Protein AF-D7MWR0-F1 (afdb_monomer_lite)

Structure (mmCIF, N/CA/C/O backbone):
data_AF-D7MWR0-F1
#
_entry.id   AF-D7MWR0-F1
#
loop_
_atom_site.group_PDB
_atom_site.id
_atom_site.type_symbol
_atom_site.label_atom_id
_atom_site.label_alt_id
_atom_site.label_comp_id
_atom_site.label_asym_id
_atom_site.label_entity_id
_atom_site.label_seq_id
_atom_site.pdbx_PDB_ins_code
_atom_site.Cartn_x
_atom_site.Cartn_y
_atom_site.Cartn_z
_atom_site.occupancy
_atom_site.B_iso_or_equiv
_atom_site.auth_seq_id
_atom_site.auth_comp_id
_atom_site.auth_asym_id
_atom_site.auth_atom_id
_atom_site.pdbx_PDB_model_num
ATOM 1 N N . MET A 1 1 ? -19.102 8.236 22.298 1.00 42.78 1 MET A N 1
ATOM 2 C CA . MET A 1 1 ? -20.145 7.427 22.958 1.00 42.78 1 MET A CA 1
ATOM 3 C C . MET A 1 1 ? -19.447 6.464 23.902 1.00 42.78 1 MET A C 1
ATOM 5 O O . MET A 1 1 ? -18.863 5.505 23.434 1.00 42.78 1 MET A O 1
ATOM 9 N N . THR A 1 2 ? -19.435 6.745 25.202 1.00 52.81 2 THR A N 1
ATOM 10 C CA . THR A 1 2 ? -19.047 5.775 26.238 1.00 52.81 2 THR A CA 1
ATOM 11 C C . THR A 1 2 ? -20.156 5.811 27.280 1.00 52.81 2 THR A C 1
ATOM 13 O O . THR A 1 2 ? -20.224 6.710 28.112 1.00 52.81 2 THR A O 1
ATOM 16 N N . GLY A 1 3 ? -21.126 4.913 27.124 1.00 45.34 3 GLY A N 1
ATOM 17 C CA . GLY A 1 3 ? -22.395 4.988 27.848 1.00 45.34 3 GLY A CA 1
ATOM 18 C C . GLY A 1 3 ? -23.205 3.697 27.817 1.00 45.34 3 GLY A C 1
ATOM 19 O O . GLY A 1 3 ? -24.420 3.758 27.738 1.00 45.34 3 GLY A O 1
ATOM 20 N N . SER A 1 4 ? -22.533 2.550 27.836 1.00 45.88 4 SER A N 1
ATOM 21 C CA . SER A 1 4 ? -23.038 1.222 28.209 1.00 45.88 4 SER A CA 1
ATOM 22 C C . SER A 1 4 ? -21.864 0.256 28.030 1.00 45.88 4 SER A C 1
ATOM 24 O O . SER A 1 4 ? -21.032 0.470 27.153 1.00 45.88 4 SER A O 1
ATOM 26 N N . GLY A 1 5 ? -21.732 -0.765 28.878 1.00 50.91 5 GLY A N 1
ATOM 27 C CA . GLY A 1 5 ? -20.667 -1.777 28.797 1.00 50.91 5 GLY A CA 1
ATOM 28 C C . GLY A 1 5 ? -20.818 -2.730 27.606 1.00 50.91 5 GLY A C 1
ATOM 29 O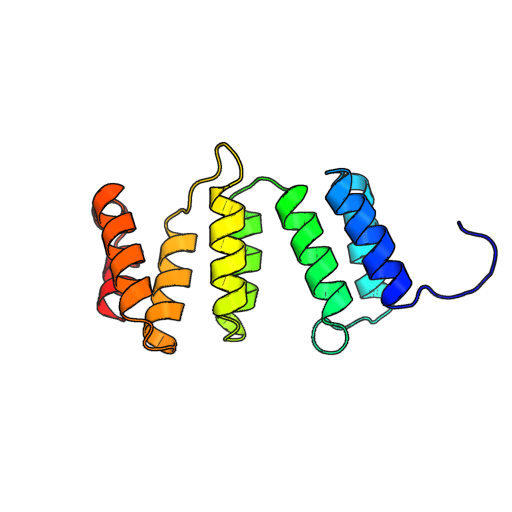 O . GLY A 1 5 ? -20.779 -3.940 27.793 1.00 50.91 5 GLY A O 1
ATOM 30 N N . GLN A 1 6 ? -21.057 -2.196 26.409 1.00 56.94 6 GLN A N 1
ATOM 31 C CA . GLN A 1 6 ? -20.970 -2.929 25.154 1.00 56.94 6 GLN A CA 1
ATOM 32 C C . GLN A 1 6 ? -19.535 -2.831 24.649 1.00 56.94 6 GLN A C 1
ATOM 34 O O . GLN A 1 6 ? -19.038 -1.734 24.388 1.00 56.94 6 GLN A O 1
ATOM 39 N N . GLU A 1 7 ? -18.866 -3.978 24.552 1.00 67.44 7 GLU A N 1
ATOM 40 C CA . GLU A 1 7 ? -17.594 -4.067 23.845 1.00 67.44 7 GLU A CA 1
ATOM 41 C C . GLU A 1 7 ? -17.808 -3.675 22.380 1.00 67.44 7 GLU A C 1
ATOM 43 O O . GLU A 1 7 ? -18.819 -4.027 21.770 1.00 67.44 7 GLU A O 1
ATOM 48 N N . ALA A 1 8 ? -16.877 -2.889 21.841 1.00 76.12 8 ALA A N 1
ATOM 49 C CA . ALA A 1 8 ? -16.900 -2.514 20.439 1.00 76.12 8 ALA A CA 1
ATOM 50 C C . ALA A 1 8 ? -16.709 -3.767 19.570 1.00 76.12 8 ALA A C 1
ATOM 52 O O . ALA A 1 8 ? -15.775 -4.546 19.782 1.00 76.12 8 ALA A O 1
ATOM 53 N N . ASP A 1 9 ? -17.599 -3.943 18.596 1.00 84.69 9 ASP A N 1
ATOM 54 C CA . ASP A 1 9 ? -17.486 -4.974 17.568 1.00 84.69 9 ASP A CA 1
ATOM 55 C C . ASP A 1 9 ? -16.612 -4.499 16.384 1.00 84.69 9 ASP A C 1
ATOM 57 O O . ASP A 1 9 ? -16.209 -3.330 16.311 1.00 84.69 9 ASP A O 1
ATOM 61 N N . SER A 1 10 ? -16.312 -5.389 15.431 1.00 85.06 10 SER A N 1
ATOM 62 C CA . SER A 1 10 ? -15.511 -5.052 14.242 1.00 85.06 10 SER A CA 1
ATOM 63 C C . SER A 1 10 ? -16.119 -3.927 13.405 1.00 85.06 10 SER A C 1
ATOM 65 O O . SER A 1 10 ? -15.389 -3.107 12.838 1.00 85.06 10 SER A O 1
ATOM 67 N N . VAL A 1 11 ? -17.450 -3.836 13.363 1.00 88.25 11 VAL A N 1
ATOM 68 C CA . VAL A 1 11 ? -18.168 -2.756 12.675 1.00 88.25 11 VAL A CA 1
ATOM 69 C C . VAL A 1 11 ? -17.905 -1.421 13.366 1.00 88.25 11 VAL A C 1
ATOM 71 O O . VAL A 1 11 ? -17.557 -0.443 12.704 1.00 88.25 11 VAL A O 1
ATOM 74 N N . THR A 1 12 ? -17.997 -1.380 14.697 1.00 89.94 12 THR A N 1
ATOM 75 C CA . THR A 1 12 ? -17.710 -0.184 15.497 1.00 89.94 12 THR A CA 1
ATOM 76 C C . THR A 1 12 ? -16.283 0.299 15.260 1.00 89.94 12 THR A C 1
ATOM 78 O O . THR A 1 12 ? -16.078 1.483 14.982 1.00 89.94 12 THR A O 1
ATOM 81 N N . PHE A 1 13 ? -15.298 -0.603 15.316 1.00 91.00 13 PHE A N 1
ATOM 82 C CA . PHE A 1 13 ? -13.903 -0.247 15.058 1.00 91.00 13 PHE A CA 1
ATOM 83 C C . PHE A 1 13 ? -13.701 0.294 13.647 1.00 91.00 13 PHE A C 1
ATOM 85 O O . PHE A 1 13 ? -13.179 1.399 13.501 1.00 91.00 13 PHE A O 1
ATOM 92 N N . SER A 1 14 ? -14.185 -0.420 12.631 1.00 91.38 14 SER A N 1
ATOM 93 C CA . SER A 1 14 ? -14.061 0.004 11.234 1.00 91.38 14 SER A CA 1
ATOM 94 C C . SER A 1 14 ? -14.662 1.391 11.014 1.00 91.38 14 SER A C 1
ATOM 96 O O . SER A 1 14 ? -14.016 2.264 10.442 1.00 91.38 14 SER A O 1
ATOM 98 N N . CYS A 1 15 ? -15.863 1.650 11.543 1.00 91.69 15 CYS A N 1
ATOM 99 C CA . CYS A 1 15 ? -16.518 2.950 11.413 1.00 91.69 15 CYS A CA 1
ATOM 100 C C . CYS A 1 15 ? -15.724 4.088 12.067 1.00 91.69 15 CYS A C 1
ATOM 102 O O . CYS A 1 15 ? -15.534 5.137 11.448 1.00 91.69 15 CYS A O 1
ATOM 104 N N . VAL A 1 16 ? -15.270 3.916 13.314 1.00 92.19 16 VAL A N 1
ATOM 105 C CA . VAL A 1 16 ? -14.565 4.988 14.038 1.00 92.19 16 VAL A CA 1
ATOM 106 C C . VAL A 1 16 ? -13.177 5.229 13.437 1.00 92.19 16 VAL A C 1
ATOM 108 O O . VAL A 1 16 ? -12.762 6.381 13.301 1.00 92.19 16 VAL A O 1
ATOM 111 N N . ILE A 1 17 ? -12.482 4.176 13.006 1.00 92.38 17 ILE A N 1
ATOM 112 C CA . ILE A 1 17 ? -11.178 4.280 12.341 1.00 92.38 17 ILE A CA 1
ATOM 113 C C . ILE A 1 17 ? -11.324 4.957 10.972 1.00 92.38 17 ILE A C 1
ATOM 115 O O . ILE A 1 17 ? -10.588 5.898 10.676 1.00 92.38 17 ILE A O 1
ATOM 119 N N . SER A 1 18 ? -12.327 4.583 10.169 1.00 91.38 18 SER A N 1
ATOM 120 C CA . SER A 1 18 ? -12.623 5.263 8.900 1.00 91.38 18 SER A CA 1
ATOM 121 C C . SER A 1 18 ? -12.996 6.736 9.088 1.00 91.38 18 SER A C 1
ATOM 123 O O . SER A 1 18 ? -12.645 7.568 8.249 1.00 91.38 18 SER A O 1
ATOM 125 N N . ALA A 1 19 ? -13.662 7.097 10.189 1.00 92.12 19 ALA A N 1
ATOM 126 C CA . ALA A 1 19 ? -13.903 8.498 10.525 1.00 92.12 19 ALA A CA 1
ATOM 127 C C . ALA A 1 19 ? -12.591 9.239 10.840 1.00 92.12 19 ALA A C 1
ATOM 129 O O . ALA A 1 19 ? -12.410 10.363 10.379 1.00 92.12 19 ALA A O 1
ATOM 130 N N . CYS A 1 20 ? -11.655 8.611 11.561 1.00 90.81 20 CYS A N 1
ATOM 131 C CA . CYS A 1 20 ? -10.334 9.193 11.836 1.00 90.81 20 CYS A CA 1
ATOM 132 C C . CYS A 1 20 ? -9.505 9.370 10.556 1.00 90.81 20 CYS A C 1
ATOM 134 O O . CYS A 1 20 ? -8.916 10.431 10.368 1.00 90.81 20 CYS A O 1
ATOM 136 N N . SER A 1 21 ? -9.539 8.374 9.662 1.00 89.12 21 SER A N 1
ATOM 137 C CA . SER A 1 21 ? -8.965 8.425 8.308 1.00 89.12 21 SER A CA 1
ATOM 138 C C . SER A 1 21 ? -9.539 9.590 7.495 1.00 89.12 21 SER A C 1
ATOM 140 O O . SER A 1 21 ? -8.797 10.375 6.920 1.00 89.12 21 SER A O 1
ATOM 142 N N . SER A 1 22 ? -10.866 9.758 7.496 1.00 88.69 22 SER A N 1
ATOM 143 C CA . SER A 1 22 ? -11.550 10.824 6.741 1.00 88.69 22 SER A CA 1
ATOM 144 C C . SER A 1 22 ? -11.302 12.228 7.299 1.00 88.69 22 SER A C 1
ATOM 146 O O . SER A 1 22 ? -11.522 13.215 6.606 1.00 88.69 22 SER A O 1
ATOM 148 N N . LEU A 1 23 ? -10.907 12.320 8.570 1.00 87.75 23 LEU A N 1
ATOM 149 C CA . LEU A 1 23 ? -10.524 13.568 9.223 1.00 87.75 23 LEU A CA 1
ATOM 150 C C . LEU A 1 23 ? -9.018 13.835 9.141 1.00 87.75 23 LEU A C 1
ATOM 152 O O . LEU A 1 23 ? -8.600 14.887 9.621 1.00 87.75 23 LEU A O 1
ATOM 156 N N . GLU A 1 24 ? -8.232 12.892 8.606 1.00 86.31 24 GLU A N 1
ATOM 157 C CA . GLU A 1 24 ? -6.766 12.953 8.517 1.00 86.31 24 GLU A CA 1
ATOM 158 C C . GLU A 1 24 ? -6.113 13.252 9.882 1.00 86.31 24 GLU A C 1
ATOM 160 O O . GLU A 1 24 ? -5.157 14.014 10.016 1.00 86.31 24 GLU A O 1
ATOM 165 N N . LYS A 1 25 ? -6.680 12.685 10.958 1.00 84.12 25 LYS A N 1
ATOM 166 C CA . LYS A 1 25 ? -6.226 12.915 12.339 1.00 84.12 25 LYS A CA 1
ATOM 167 C C . LYS A 1 25 ? -5.597 11.666 12.932 1.00 84.12 25 LYS A C 1
ATOM 169 O O . LYS A 1 25 ? -6.233 10.972 13.729 1.00 84.12 25 LYS A O 1
ATOM 174 N N . LEU A 1 26 ? -4.313 11.458 12.633 1.00 86.19 26 LEU A N 1
ATOM 175 C CA . LEU A 1 26 ? -3.512 10.369 13.206 1.00 86.19 26 LEU A CA 1
ATOM 176 C C . LEU A 1 26 ? -3.624 10.261 14.739 1.00 86.19 26 LEU A C 1
ATOM 178 O O . LEU A 1 26 ? -3.905 9.164 15.222 1.00 86.19 26 LEU A O 1
ATOM 182 N N . PRO A 1 27 ? -3.551 11.365 15.521 1.00 90.56 27 PRO A N 1
ATOM 183 C CA . PRO A 1 27 ? -3.574 11.270 16.984 1.00 90.56 27 PRO A CA 1
ATOM 184 C C . PRO A 1 27 ? -4.893 10.740 17.568 1.00 90.56 27 PRO A C 1
ATOM 186 O O . PRO A 1 27 ? -4.941 10.342 18.730 1.00 90.56 27 PRO A O 1
ATOM 189 N N . LEU A 1 28 ? -5.987 10.764 16.793 1.00 89.38 28 LEU A N 1
ATOM 190 C CA . LEU A 1 28 ? -7.260 10.143 17.185 1.00 89.38 28 LEU A CA 1
ATOM 191 C C . LEU A 1 28 ? -7.303 8.653 16.828 1.00 89.38 28 LEU A C 1
ATOM 193 O O . LEU A 1 28 ? -8.008 7.883 17.477 1.00 89.38 28 LEU A O 1
ATOM 197 N N . GLY A 1 29 ? -6.552 8.268 15.801 1.00 90.44 29 GLY A N 1
ATOM 198 C CA . GLY A 1 29 ? -6.499 6.936 15.229 1.00 90.44 29 GLY A CA 1
ATOM 199 C C . GLY A 1 29 ? -5.570 5.959 15.946 1.00 90.44 29 GLY A C 1
ATOM 200 O O . GLY A 1 29 ? -5.955 4.817 16.195 1.00 90.44 29 GLY A O 1
ATOM 201 N N . GLU A 1 30 ? -4.369 6.394 16.338 1.00 89.75 30 GLU A N 1
ATOM 202 C CA . GLU A 1 30 ? -3.378 5.515 16.989 1.00 89.75 30 GLU A CA 1
ATOM 203 C C . GLU A 1 30 ? -3.905 4.834 18.266 1.00 89.75 30 GLU A C 1
ATOM 205 O O . GLU A 1 30 ? -3.722 3.620 18.415 1.00 89.75 30 GLU A O 1
ATOM 210 N N . PRO A 1 31 ? -4.617 5.532 19.182 1.00 91.94 31 PRO A N 1
ATOM 211 C CA . PRO A 1 31 ? -5.165 4.875 20.366 1.00 91.94 31 PRO A CA 1
ATOM 212 C C . PRO A 1 31 ? -6.229 3.825 20.019 1.00 91.94 31 PRO A C 1
ATOM 214 O O . PRO A 1 31 ? -6.378 2.847 20.753 1.00 91.94 31 PRO A O 1
ATOM 217 N N . LEU A 1 32 ? -6.960 4.008 18.911 1.00 90.75 32 LEU A N 1
ATOM 218 C CA . LEU A 1 32 ? -7.970 3.060 18.436 1.00 90.75 32 LEU A CA 1
ATOM 219 C C . LEU A 1 32 ? -7.325 1.806 17.855 1.00 90.75 32 LEU A C 1
ATOM 221 O O . LEU A 1 32 ? -7.774 0.712 18.175 1.00 90.75 32 LEU A O 1
ATOM 225 N N . HIS A 1 33 ? -6.245 1.940 17.083 1.00 90.88 33 HIS A N 1
ATOM 226 C CA . HIS A 1 33 ? -5.462 0.789 16.625 1.00 90.88 33 HIS A CA 1
ATOM 227 C C . HIS A 1 33 ? -4.940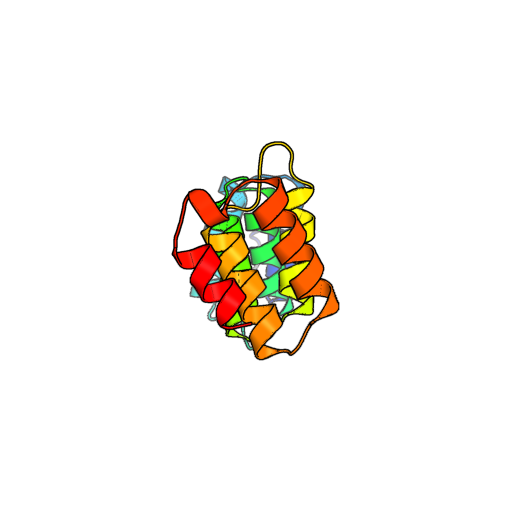 -0.031 17.818 1.00 90.88 33 HIS A C 1
ATOM 229 O O . HIS A 1 33 ? -5.131 -1.246 17.877 1.00 90.88 33 HIS A O 1
ATOM 235 N N . GLY A 1 34 ? -4.382 0.633 18.837 1.00 88.31 34 GLY A N 1
ATOM 236 C CA . GLY A 1 34 ? -3.976 -0.043 20.073 1.00 88.31 34 GLY A CA 1
ATOM 237 C C . GLY A 1 34 ? -5.139 -0.724 20.810 1.00 88.31 34 GLY A C 1
ATOM 238 O O . GLY A 1 34 ? -4.947 -1.775 21.426 1.00 88.31 34 GLY A O 1
ATOM 239 N N . LEU A 1 35 ? -6.347 -0.155 20.747 1.00 89.94 35 LEU A N 1
ATOM 240 C CA . LEU A 1 35 ? -7.552 -0.748 21.329 1.00 89.94 35 LEU A CA 1
ATOM 241 C C . LEU A 1 35 ? -8.017 -1.989 20.554 1.00 89.94 35 LEU A C 1
ATOM 243 O O . LEU A 1 35 ? -8.320 -2.989 21.195 1.00 89.94 35 LEU A O 1
ATOM 247 N N . VAL A 1 36 ? -7.990 -1.967 19.216 1.00 89.50 36 VAL A N 1
ATOM 248 C CA . VAL A 1 36 ? -8.280 -3.135 18.357 1.00 89.50 36 VAL A CA 1
ATOM 249 C C . VAL A 1 36 ? -7.403 -4.325 18.753 1.00 89.50 36 VAL A C 1
ATOM 251 O O . VAL A 1 36 ? -7.919 -5.415 19.006 1.00 89.50 36 VAL A O 1
ATOM 254 N N . ILE A 1 37 ? -6.091 -4.099 18.901 1.00 87.69 37 ILE A N 1
ATOM 255 C CA . ILE A 1 37 ? -5.137 -5.139 19.320 1.00 87.69 37 ILE A CA 1
ATOM 256 C C . ILE A 1 37 ? -5.487 -5.669 20.717 1.00 87.69 37 ILE A C 1
ATOM 258 O O . ILE A 1 37 ? -5.540 -6.879 20.932 1.00 87.69 37 ILE A O 1
ATOM 262 N N . LYS A 1 38 ? -5.752 -4.777 21.683 1.00 86.94 38 LYS A N 1
ATOM 263 C CA . LYS A 1 38 ? -6.107 -5.172 23.060 1.00 86.94 38 LYS A CA 1
ATOM 264 C C . LYS A 1 38 ? -7.421 -5.942 23.145 1.00 86.94 38 LYS A C 1
ATOM 266 O O . LYS A 1 38 ? -7.565 -6.774 24.035 1.00 86.94 38 LYS A O 1
ATOM 271 N N . SER A 1 39 ? -8.354 -5.665 22.244 1.00 85.94 39 SER A N 1
ATOM 272 C CA . SER A 1 39 ? -9.635 -6.361 22.144 1.00 85.94 39 SER A CA 1
ATOM 273 C C . SER A 1 39 ? -9.532 -7.720 21.439 1.00 85.94 39 SER A C 1
ATOM 275 O O . SER A 1 39 ? -10.538 -8.412 21.331 1.00 85.94 39 SER A O 1
ATOM 277 N N . GLY A 1 40 ? -8.337 -8.135 20.998 1.00 85.00 40 GLY A N 1
ATOM 278 C CA . GLY A 1 40 ? -8.097 -9.471 20.445 1.00 85.00 40 GLY A CA 1
ATOM 279 C C . GLY A 1 40 ? -8.513 -9.640 18.985 1.00 85.00 40 GLY A C 1
ATOM 280 O O . GLY A 1 40 ? -8.636 -10.771 18.520 1.00 85.00 40 GLY A O 1
ATOM 281 N N . TYR A 1 41 ? -8.720 -8.541 18.258 1.00 83.00 41 TYR A N 1
ATOM 282 C CA . TYR A 1 41 ? -9.003 -8.588 16.826 1.00 83.00 41 TYR A CA 1
ATOM 283 C C . TYR A 1 41 ? -7.743 -8.986 16.064 1.00 83.00 41 TYR A C 1
ATOM 285 O O . TYR A 1 41 ? -6.702 -8.339 16.202 1.00 83.00 41 TYR A O 1
ATOM 293 N N . SER A 1 42 ? -7.845 -10.038 15.252 1.00 75.44 42 SER A N 1
ATOM 294 C CA . SER A 1 42 ? -6.765 -10.452 14.362 1.00 75.44 42 SER A CA 1
ATOM 295 C C . SER A 1 42 ? -7.036 -9.966 12.931 1.00 75.44 42 SER A C 1
ATOM 297 O O . SER A 1 42 ? -8.183 -10.034 12.471 1.00 75.44 42 SER A O 1
ATOM 299 N N . PRO A 1 43 ? -6.015 -9.474 12.206 1.00 67.25 43 PRO A N 1
ATOM 300 C CA . PRO A 1 43 ? -6.173 -9.029 10.821 1.00 67.25 43 PRO A CA 1
ATOM 301 C C . PRO A 1 43 ? -6.724 -10.115 9.887 1.00 67.25 43 PRO A C 1
ATOM 303 O O . PRO A 1 43 ? -7.445 -9.805 8.943 1.00 67.25 43 PRO A O 1
ATOM 306 N N . GLU A 1 44 ? -6.416 -11.385 10.163 1.00 68.38 44 GLU A N 1
ATOM 307 C CA . GLU A 1 44 ? -6.801 -12.533 9.332 1.00 68.38 44 GLU A CA 1
ATOM 308 C C . GLU A 1 44 ? -8.284 -12.891 9.475 1.00 68.38 44 GLU A C 1
ATOM 310 O O . GLU A 1 44 ? -8.892 -13.401 8.536 1.00 68.38 44 GLU A O 1
ATOM 315 N N . ALA A 1 45 ? -8.870 -12.635 10.647 1.00 72.56 45 ALA A N 1
ATOM 316 C CA . ALA A 1 45 ? -10.285 -12.882 10.902 1.00 72.56 45 ALA A CA 1
ATOM 317 C C . ALA A 1 45 ? -11.160 -11.678 10.513 1.00 72.56 45 ALA A C 1
ATOM 319 O O . ALA A 1 45 ? -12.324 -11.848 10.160 1.00 72.56 45 ALA A O 1
ATOM 320 N N . GLU A 1 46 ? -10.606 -10.463 10.571 1.00 83.69 46 GLU A N 1
ATOM 321 C CA . GLU A 1 46 ? -11.372 -9.213 10.552 1.00 83.69 46 GLU A CA 1
ATOM 322 C C . GLU A 1 46 ? -10.805 -8.226 9.519 1.00 83.69 46 GLU A C 1
ATOM 324 O O . GLU A 1 46 ? -10.394 -7.104 9.827 1.00 83.69 46 GLU A O 1
ATOM 329 N N . VAL A 1 47 ? -10.827 -8.649 8.249 1.00 84.06 47 VAL A N 1
ATOM 330 C CA . VAL A 1 47 ? -10.290 -7.909 7.089 1.00 84.06 47 VAL A CA 1
ATOM 331 C C . VAL A 1 47 ? -10.824 -6.473 7.000 1.00 84.06 47 VAL A C 1
ATOM 333 O O . VAL A 1 47 ? -10.092 -5.566 6.613 1.00 84.06 47 VAL A O 1
ATOM 336 N N . SER A 1 48 ? -12.082 -6.227 7.390 1.00 87.62 48 SER A N 1
ATOM 337 C CA . SER A 1 48 ? -12.647 -4.866 7.364 1.00 87.62 48 SER A CA 1
ATOM 338 C C . SER A 1 48 ? -11.940 -3.917 8.338 1.00 87.62 48 SER A C 1
ATOM 340 O O . SER A 1 48 ? -11.619 -2.784 7.969 1.00 87.62 48 SER A O 1
ATOM 342 N N . VAL A 1 49 ? -11.613 -4.404 9.539 1.00 89.69 49 VAL A N 1
ATOM 343 C CA . VAL A 1 49 ? -10.890 -3.634 10.554 1.00 89.69 49 VAL A CA 1
ATOM 344 C C . VAL A 1 49 ? -9.464 -3.392 10.076 1.00 89.69 49 VAL A C 1
ATOM 346 O O . VAL A 1 49 ? -9.002 -2.251 10.112 1.00 89.69 49 VAL A O 1
ATOM 349 N N . ALA A 1 50 ? -8.801 -4.421 9.542 1.00 86.50 50 ALA A N 1
ATOM 350 C CA . ALA A 1 50 ? -7.460 -4.300 8.973 1.00 86.50 50 ALA A CA 1
ATOM 351 C C . ALA A 1 50 ? -7.403 -3.248 7.851 1.00 86.50 50 ALA A C 1
ATOM 353 O O . ALA A 1 50 ? -6.592 -2.324 7.912 1.00 86.50 50 ALA A O 1
ATOM 354 N N . ASN A 1 51 ? -8.326 -3.310 6.887 1.00 85.75 51 ASN A N 1
ATOM 355 C CA . ASN A 1 51 ? -8.410 -2.341 5.794 1.00 85.75 51 ASN A CA 1
ATOM 356 C C . ASN A 1 51 ? -8.693 -0.919 6.297 1.00 85.75 51 ASN A C 1
ATOM 358 O O . ASN A 1 51 ? -8.144 0.043 5.760 1.00 85.75 51 ASN A O 1
ATOM 362 N N . SER A 1 52 ? -9.514 -0.766 7.343 1.00 90.19 52 SER A N 1
ATOM 363 C CA . SER A 1 52 ? -9.773 0.548 7.941 1.00 90.19 52 SER A CA 1
ATOM 364 C C . SER A 1 52 ? -8.517 1.146 8.584 1.00 90.19 52 SER A C 1
ATOM 366 O O . SER A 1 52 ? -8.249 2.331 8.391 1.00 90.19 52 SER A O 1
ATOM 368 N N . ILE A 1 53 ? -7.714 0.332 9.283 1.00 88.94 53 ILE A N 1
ATOM 369 C CA . ILE A 1 53 ? -6.447 0.751 9.902 1.00 88.94 53 ILE A CA 1
ATOM 370 C C . ILE A 1 53 ? -5.448 1.152 8.821 1.00 88.94 53 ILE A C 1
ATOM 372 O O . ILE A 1 53 ? -4.863 2.229 8.904 1.00 88.94 53 ILE A O 1
ATOM 376 N N . ILE A 1 54 ? -5.306 0.327 7.782 1.00 84.81 54 ILE A N 1
ATOM 377 C CA . ILE A 1 54 ? -4.447 0.612 6.631 1.00 84.81 54 ILE A CA 1
ATOM 378 C C . ILE A 1 54 ? -4.838 1.946 5.991 1.00 84.81 54 ILE A C 1
ATOM 380 O O . ILE A 1 54 ? -3.992 2.823 5.848 1.00 84.81 54 ILE A O 1
ATOM 384 N N . SER A 1 55 ? -6.126 2.138 5.690 1.00 85.12 55 SER A N 1
ATOM 385 C CA . SER A 1 55 ? -6.630 3.386 5.106 1.00 85.12 55 SER A CA 1
ATOM 386 C C . SER A 1 55 ? -6.466 4.596 6.031 1.00 85.12 55 SER A C 1
ATOM 388 O O . SER A 1 55 ? -6.458 5.736 5.566 1.00 85.12 55 SER A O 1
ATOM 390 N N . MET A 1 56 ? -6.423 4.393 7.346 1.00 89.88 56 MET A N 1
ATOM 391 C CA . MET A 1 56 ? -6.188 5.467 8.302 1.00 89.88 56 MET A CA 1
ATOM 392 C C . MET A 1 56 ? -4.726 5.889 8.294 1.00 89.88 56 MET A C 1
ATOM 394 O O . MET A 1 56 ? -4.470 7.074 8.129 1.00 89.88 56 MET A O 1
ATOM 398 N N . TYR A 1 57 ? -3.787 4.955 8.436 1.00 84.31 57 TYR A N 1
ATOM 399 C CA . TYR A 1 57 ? -2.361 5.282 8.385 1.00 84.31 57 TYR A CA 1
ATOM 400 C C . TYR A 1 57 ? -1.964 5.859 7.028 1.00 84.31 57 TYR A C 1
ATOM 402 O O . TYR A 1 57 ? -1.265 6.861 6.989 1.00 84.31 57 TYR A O 1
ATOM 410 N N . SER A 1 58 ? -2.500 5.320 5.931 1.00 77.69 58 SER A N 1
ATOM 411 C CA . SER A 1 58 ? -2.188 5.803 4.585 1.00 77.69 58 SER A CA 1
ATOM 412 C C . SER A 1 58 ? -2.581 7.266 4.343 1.00 77.69 58 SER A C 1
ATOM 414 O O . SER A 1 58 ? -1.880 7.969 3.630 1.00 77.69 58 SER A O 1
ATOM 416 N N . LYS A 1 59 ? -3.679 7.745 4.945 1.00 77.81 59 LYS A N 1
ATOM 417 C CA . LYS A 1 59 ? -4.137 9.142 4.801 1.00 77.81 59 LYS A CA 1
ATOM 418 C C . LYS A 1 59 ? -3.645 10.087 5.889 1.00 77.81 59 LYS A C 1
ATOM 420 O O . LYS A 1 59 ? -3.664 11.296 5.708 1.00 77.81 59 LYS A O 1
ATOM 425 N N . CYS A 1 60 ? -3.339 9.556 7.067 1.00 79.88 60 CYS A N 1
ATOM 426 C CA . CYS A 1 60 ? -2.971 10.363 8.226 1.00 79.88 60 CYS A CA 1
ATOM 427 C C . CYS A 1 60 ? -1.451 10.486 8.394 1.00 79.88 60 CYS A C 1
ATOM 429 O O . CYS A 1 60 ? -0.994 11.400 9.081 1.00 79.88 60 CYS A O 1
ATOM 431 N N . GLU A 1 61 ? -0.686 9.551 7.831 1.00 75.00 61 GLU A N 1
ATOM 432 C CA . GLU A 1 61 ? 0.766 9.465 7.935 1.00 75.00 61 GLU A CA 1
ATOM 433 C C . GLU A 1 61 ? 1.366 9.466 6.520 1.00 75.00 61 GLU A C 1
ATOM 435 O O . GLU A 1 61 ? 1.611 8.440 5.888 1.00 75.00 61 GLU A O 1
ATOM 440 N N . ASP A 1 62 ? 1.550 10.682 6.002 1.00 72.38 62 ASP A N 1
ATOM 441 C CA . ASP A 1 62 ? 2.026 10.971 4.647 1.00 72.38 62 ASP A CA 1
ATOM 442 C C . ASP A 1 62 ? 3.553 10.804 4.520 1.00 72.38 62 ASP A C 1
ATOM 444 O O . ASP A 1 62 ? 4.276 11.709 4.088 1.00 72.38 62 ASP A O 1
ATOM 448 N N . ASP A 1 63 ? 4.075 9.642 4.907 1.00 81.69 63 ASP A N 1
ATOM 449 C CA . ASP A 1 63 ? 5.496 9.332 4.792 1.00 81.69 63 ASP A CA 1
ATOM 450 C C . ASP A 1 63 ? 5.757 8.015 4.048 1.00 81.69 63 ASP A C 1
ATOM 452 O O . ASP A 1 63 ? 5.017 7.036 4.133 1.00 81.69 63 ASP A O 1
ATOM 456 N N . VAL A 1 64 ? 6.858 7.995 3.295 1.00 84.88 64 VAL A N 1
ATOM 457 C CA . VAL A 1 64 ? 7.238 6.871 2.428 1.00 84.88 64 VAL A CA 1
ATOM 458 C C . VAL A 1 64 ? 7.430 5.553 3.195 1.00 84.88 64 VAL A C 1
ATOM 460 O O . VAL A 1 64 ? 7.209 4.484 2.631 1.00 84.88 64 VAL A O 1
ATOM 463 N N . ILE A 1 65 ? 7.811 5.603 4.477 1.00 84.81 65 ILE A N 1
ATOM 464 C CA . ILE A 1 65 ? 8.076 4.417 5.301 1.00 84.81 65 ILE A CA 1
ATOM 465 C C . ILE A 1 65 ? 6.755 3.726 5.640 1.00 84.81 65 ILE A C 1
ATOM 467 O O . ILE A 1 65 ? 6.648 2.510 5.467 1.00 84.81 65 ILE A O 1
ATOM 471 N N . SER A 1 66 ? 5.744 4.488 6.056 1.00 83.81 66 SER A N 1
ATOM 472 C CA . SER A 1 66 ? 4.404 3.974 6.371 1.00 83.81 66 SER A CA 1
ATOM 473 C C . SER A 1 66 ? 3.734 3.347 5.146 1.00 83.81 66 SER A C 1
ATOM 475 O O . SER A 1 66 ? 3.240 2.216 5.208 1.00 83.81 66 SER A O 1
ATOM 477 N N . TRP A 1 67 ? 3.822 4.009 3.988 1.00 87.94 67 TRP A N 1
ATOM 478 C CA . TRP A 1 67 ? 3.355 3.457 2.710 1.00 87.94 67 TRP A CA 1
ATOM 479 C C . TRP A 1 67 ? 4.076 2.159 2.326 1.00 87.94 67 TRP A C 1
ATOM 481 O O . TRP A 1 67 ? 3.431 1.183 1.93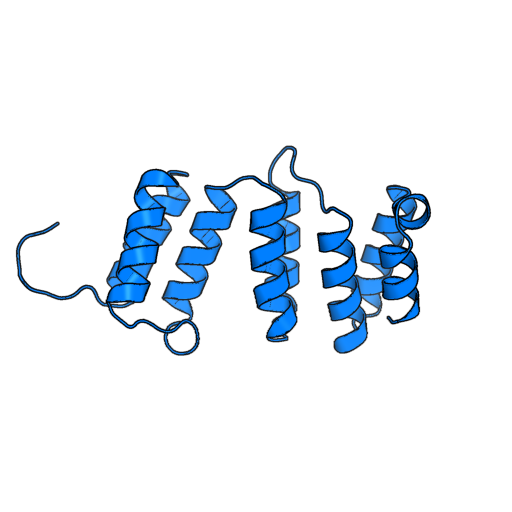6 1.00 87.94 67 TRP A O 1
ATOM 491 N N . ASN A 1 68 ? 5.400 2.109 2.493 1.00 90.19 68 ASN A N 1
ATOM 492 C CA . ASN A 1 68 ? 6.190 0.905 2.235 1.00 90.19 68 ASN A CA 1
ATOM 493 C C . ASN A 1 68 ? 5.822 -0.248 3.178 1.00 90.19 68 ASN A C 1
ATOM 495 O O . ASN A 1 68 ? 5.766 -1.397 2.741 1.00 90.19 68 ASN A O 1
ATOM 499 N N . ALA A 1 69 ? 5.537 0.032 4.451 1.00 87.31 69 ALA A N 1
ATOM 500 C CA . ALA A 1 69 ? 5.106 -0.985 5.407 1.00 87.31 69 ALA A CA 1
ATOM 501 C C . ALA A 1 69 ? 3.770 -1.624 4.992 1.00 87.31 69 ALA A C 1
ATOM 503 O O . ALA A 1 69 ? 3.652 -2.851 4.983 1.00 87.31 69 ALA A O 1
ATOM 504 N N . ILE A 1 70 ? 2.795 -0.807 4.582 1.00 87.00 70 ILE A N 1
ATOM 505 C CA . ILE A 1 70 ? 1.494 -1.276 4.084 1.00 87.00 70 ILE A CA 1
ATOM 506 C C . ILE A 1 70 ? 1.677 -2.124 2.818 1.00 87.00 70 ILE A C 1
ATOM 508 O O . ILE A 1 70 ? 1.150 -3.234 2.725 1.00 87.00 70 ILE A O 1
ATOM 512 N N . LEU A 1 71 ? 2.450 -1.619 1.854 1.00 89.75 71 LEU A N 1
ATOM 513 C CA . LEU A 1 71 ? 2.701 -2.293 0.581 1.00 89.75 71 LEU A CA 1
ATOM 514 C C . LEU A 1 71 ? 3.383 -3.652 0.786 1.00 89.75 71 LEU A C 1
ATOM 516 O O . LEU A 1 71 ? 2.955 -4.646 0.201 1.00 89.75 71 LEU A O 1
ATOM 520 N N . ASN A 1 72 ? 4.384 -3.720 1.667 1.00 86.88 72 ASN A N 1
ATOM 521 C CA . ASN A 1 72 ? 5.057 -4.967 2.035 1.00 86.88 72 ASN A CA 1
ATOM 522 C C . ASN A 1 72 ? 4.114 -5.962 2.713 1.00 86.88 72 ASN A C 1
ATOM 524 O O . ASN A 1 72 ? 4.223 -7.163 2.472 1.00 86.88 72 ASN A O 1
ATOM 528 N N . GLY A 1 73 ? 3.183 -5.473 3.536 1.00 86.19 73 GLY A N 1
ATOM 529 C CA . GLY A 1 73 ? 2.153 -6.300 4.157 1.00 86.19 73 GLY A CA 1
ATOM 530 C C . GLY A 1 73 ? 1.295 -7.018 3.116 1.00 86.19 73 GLY A C 1
ATOM 531 O O . GLY A 1 73 ? 1.132 -8.235 3.191 1.00 86.19 73 GLY A O 1
ATOM 532 N N . PHE A 1 74 ? 0.804 -6.299 2.105 1.00 86.44 74 PHE A N 1
ATOM 533 C CA . PHE A 1 74 ? 0.045 -6.915 1.012 1.00 86.44 74 PHE A CA 1
ATOM 534 C C . PHE A 1 74 ? 0.909 -7.840 0.144 1.00 86.44 74 PHE A C 1
ATOM 536 O O . PHE A 1 74 ? 0.485 -8.956 -0.165 1.00 86.44 74 PHE A O 1
ATOM 543 N N . ALA A 1 75 ? 2.137 -7.424 -0.186 1.00 84.50 75 ALA A N 1
ATOM 544 C CA . ALA A 1 75 ? 3.086 -8.217 -0.969 1.00 84.50 75 ALA A CA 1
ATOM 545 C C . ALA A 1 75 ? 3.368 -9.586 -0.331 1.00 84.50 75 ALA A C 1
ATOM 547 O O . ALA A 1 75 ? 3.231 -10.618 -0.983 1.00 84.50 75 ALA A O 1
ATOM 548 N N . ALA A 1 76 ? 3.687 -9.602 0.968 1.00 84.31 76 ALA A N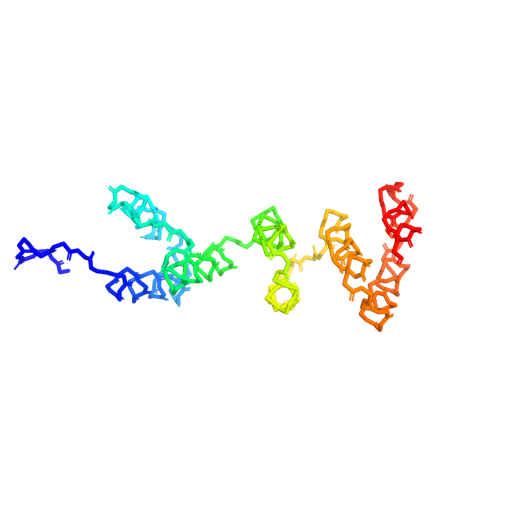 1
ATOM 549 C CA . ALA A 1 76 ? 4.010 -10.818 1.714 1.00 84.31 76 ALA A CA 1
ATOM 550 C C . ALA A 1 76 ? 2.832 -11.803 1.824 1.00 84.31 76 ALA A C 1
ATOM 552 O O . ALA A 1 76 ? 3.047 -12.991 2.053 1.00 84.31 76 ALA A O 1
ATOM 553 N N . ASN A 1 77 ? 1.598 -11.322 1.650 1.00 84.31 77 ASN A N 1
ATOM 554 C CA . ASN A 1 77 ? 0.382 -12.137 1.670 1.00 84.31 77 ASN A CA 1
ATOM 555 C C . ASN A 1 77 ? -0.138 -12.481 0.263 1.00 84.31 77 ASN A C 1
ATOM 557 O O . ASN A 1 77 ? -1.212 -13.065 0.130 1.00 84.31 77 ASN A O 1
ATOM 561 N N . GLY A 1 78 ? 0.598 -12.124 -0.794 1.00 83.31 78 GLY A N 1
ATOM 562 C CA . GLY A 1 78 ? 0.204 -12.381 -2.180 1.00 83.31 78 GLY A CA 1
ATOM 563 C C . GLY A 1 78 ? -1.014 -11.588 -2.659 1.00 83.31 78 GLY A C 1
ATOM 564 O O . GLY A 1 78 ? -1.622 -11.930 -3.672 1.00 83.31 78 GLY A O 1
ATOM 565 N N . MET A 1 79 ? -1.366 -10.521 -1.944 1.00 85.69 79 MET A N 1
ATOM 566 C CA . MET A 1 79 ? -2.491 -9.631 -2.236 1.00 85.69 79 MET A CA 1
ATOM 567 C C . MET A 1 79 ? -2.046 -8.537 -3.214 1.00 85.69 79 MET A C 1
ATOM 569 O O . MET A 1 79 ? -1.925 -7.359 -2.872 1.00 85.69 79 MET A O 1
ATOM 573 N N . PHE A 1 80 ? -1.681 -8.947 -4.432 1.00 88.56 80 PHE A N 1
ATOM 574 C CA . PHE A 1 80 ? -1.042 -8.050 -5.397 1.00 88.56 80 PHE A CA 1
ATOM 575 C C . PHE A 1 80 ? -1.982 -6.938 -5.886 1.00 88.56 80 PHE A C 1
ATOM 577 O O . PHE A 1 80 ? -1.520 -5.818 -6.098 1.00 88.56 80 PHE A O 1
ATOM 584 N N . GLU A 1 81 ? -3.286 -7.198 -6.037 1.00 89.88 81 GLU A N 1
ATOM 585 C CA . GLU A 1 81 ? -4.253 -6.175 -6.466 1.00 89.88 81 GLU A CA 1
ATOM 586 C C . GLU A 1 81 ? -4.327 -5.021 -5.457 1.00 89.88 81 GLU A C 1
ATOM 588 O O . GLU A 1 81 ? -4.267 -3.848 -5.838 1.00 89.88 81 GLU A O 1
ATOM 593 N N . GLU A 1 82 ? -4.372 -5.348 -4.167 1.00 87.69 82 GLU A N 1
ATOM 594 C CA . GLU A 1 82 ? -4.358 -4.392 -3.065 1.00 87.69 82 GLU A CA 1
ATOM 595 C C . GLU A 1 82 ? -3.021 -3.653 -2.983 1.00 87.69 82 GLU A C 1
ATOM 597 O O . GLU A 1 82 ? -3.014 -2.430 -2.837 1.00 87.69 82 GLU A O 1
ATOM 602 N N . ALA A 1 83 ? -1.893 -4.349 -3.169 1.00 90.25 83 ALA A N 1
ATOM 603 C CA . ALA A 1 83 ? -0.570 -3.722 -3.205 1.00 90.25 83 ALA A CA 1
ATOM 604 C C . ALA A 1 83 ? -0.460 -2.660 -4.318 1.00 90.25 83 ALA A C 1
ATOM 606 O O . ALA A 1 83 ? 0.052 -1.561 -4.088 1.00 90.25 83 ALA A O 1
ATOM 607 N N . PHE A 1 84 ? -0.992 -2.939 -5.514 1.00 91.31 84 PHE A N 1
ATOM 608 C CA . PHE A 1 84 ? -1.062 -1.949 -6.595 1.00 91.31 84 PHE A CA 1
ATOM 609 C C . PHE A 1 84 ? -2.060 -0.822 -6.307 1.00 91.31 84 PHE A C 1
ATOM 611 O O . PHE A 1 84 ? -1.823 0.319 -6.712 1.00 91.31 84 PHE A O 1
ATOM 618 N N . GLY A 1 85 ? -3.153 -1.112 -5.597 1.00 90.25 85 GLY A N 1
ATOM 619 C CA . GLY A 1 85 ? -4.077 -0.098 -5.087 1.00 90.25 85 GLY A CA 1
ATOM 620 C C . GLY A 1 85 ? -3.370 0.902 -4.173 1.00 90.25 85 GLY A C 1
ATOM 621 O O . GLY A 1 85 ? -3.436 2.106 -4.414 1.00 90.25 85 GLY A O 1
ATOM 622 N N . VAL A 1 86 ? -2.609 0.400 -3.200 1.00 89.12 86 VAL A N 1
ATOM 623 C CA . VAL A 1 86 ? -1.801 1.201 -2.268 1.00 89.12 86 VAL A CA 1
ATOM 624 C C . VAL A 1 86 ? -0.745 2.019 -3.004 1.00 89.12 86 VAL A C 1
ATOM 626 O O . VAL A 1 86 ? -0.631 3.215 -2.757 1.00 89.12 86 VAL A O 1
ATOM 629 N N . LEU A 1 87 ? -0.015 1.422 -3.955 1.00 90.69 87 LEU A N 1
ATOM 630 C CA . LEU A 1 87 ? 0.963 2.153 -4.772 1.00 90.69 87 LEU A CA 1
ATOM 631 C C . LEU A 1 87 ? 0.316 3.333 -5.513 1.00 90.69 87 LEU A C 1
ATOM 633 O O . LEU A 1 87 ? 0.894 4.416 -5.602 1.00 90.69 87 LEU A O 1
ATOM 637 N N . LYS A 1 88 ? -0.890 3.132 -6.048 1.00 90.06 88 LYS A N 1
ATOM 638 C CA . LYS A 1 88 ? -1.632 4.180 -6.749 1.00 90.06 88 LYS A CA 1
ATOM 639 C C . LYS A 1 88 ? -2.089 5.287 -5.800 1.00 90.06 88 LYS A C 1
ATOM 641 O O . LYS A 1 88 ? -2.028 6.455 -6.179 1.00 90.06 88 LYS A O 1
ATOM 646 N N . GLU A 1 89 ? -2.547 4.938 -4.599 1.00 87.56 89 GLU A N 1
ATOM 647 C CA . GLU A 1 89 ? -2.907 5.934 -3.586 1.00 87.56 89 GLU A CA 1
ATOM 648 C C . GLU A 1 89 ? -1.678 6.730 -3.130 1.00 87.56 89 GLU A C 1
ATOM 650 O O . GLU A 1 89 ? -1.725 7.959 -3.156 1.00 87.56 89 GLU A O 1
ATOM 655 N N . MET A 1 90 ? -0.552 6.066 -2.854 1.00 88.81 90 MET A N 1
ATOM 656 C CA . MET A 1 90 ? 0.731 6.698 -2.520 1.00 88.81 90 MET A CA 1
ATOM 657 C C . MET A 1 90 ? 1.145 7.741 -3.566 1.00 88.81 90 MET A C 1
ATOM 659 O O . MET A 1 90 ? 1.529 8.853 -3.224 1.00 88.81 90 MET A O 1
ATOM 663 N N . GLN A 1 91 ? 1.026 7.405 -4.855 1.00 87.69 91 GLN A N 1
ATOM 664 C CA . GLN A 1 91 ? 1.343 8.312 -5.967 1.00 87.69 91 GLN A CA 1
ATOM 665 C C . GLN A 1 91 ? 0.345 9.469 -6.133 1.00 87.69 91 GLN A C 1
ATOM 667 O O . GLN A 1 91 ? 0.636 10.423 -6.857 1.00 87.69 91 GLN A O 1
ATOM 672 N N . SER A 1 92 ? -0.841 9.374 -5.527 1.00 86.81 92 SER A N 1
ATOM 673 C CA . SER A 1 92 ? -1.854 10.433 -5.552 1.00 86.81 92 SER A CA 1
ATOM 674 C C . SER A 1 92 ? -1.659 11.478 -4.450 1.00 86.81 92 SER A C 1
ATOM 676 O O . SER A 1 92 ? -2.187 12.584 -4.577 1.00 86.81 92 SER A O 1
ATOM 678 N N . VAL A 1 93 ? -0.886 11.151 -3.407 1.00 81.75 93 VAL A N 1
ATOM 679 C CA . VAL A 1 93 ? -0.528 12.078 -2.329 1.00 81.75 93 VAL A CA 1
ATOM 680 C C . VAL A 1 93 ? 0.596 13.000 -2.795 1.00 81.75 93 VAL A C 1
ATOM 682 O O . VAL A 1 93 ? 1.651 12.562 -3.261 1.00 81.75 93 VAL A O 1
ATOM 685 N N . ASP A 1 94 ? 0.374 14.307 -2.676 1.00 72.31 94 ASP A N 1
ATOM 686 C CA . ASP A 1 94 ? 1.333 15.306 -3.134 1.00 72.31 94 ASP A CA 1
ATOM 687 C C . ASP A 1 94 ? 2.641 15.201 -2.323 1.00 72.31 94 ASP A C 1
ATOM 689 O O . ASP A 1 94 ? 2.620 15.141 -1.095 1.00 72.31 94 ASP A O 1
ATOM 693 N N . LYS A 1 95 ? 3.793 15.215 -3.009 1.00 75.25 95 LYS A N 1
ATOM 694 C CA . LYS A 1 95 ? 5.166 15.074 -2.458 1.00 75.25 95 LYS A CA 1
ATOM 695 C C . LYS A 1 95 ? 5.621 13.677 -2.012 1.00 75.25 95 LYS A C 1
ATOM 697 O O . LYS A 1 95 ? 6.807 13.547 -1.702 1.00 75.25 95 LYS A O 1
ATOM 702 N N . ILE A 1 96 ? 4.779 12.643 -2.032 1.00 83.50 96 ILE A N 1
ATOM 703 C CA . ILE A 1 96 ? 5.235 11.265 -1.785 1.00 83.50 96 ILE A CA 1
ATOM 704 C C . ILE A 1 96 ? 5.570 10.605 -3.122 1.00 83.50 96 ILE A C 1
ATOM 706 O O . ILE A 1 96 ? 4.778 10.606 -4.059 1.00 83.50 96 ILE A O 1
ATOM 710 N N . GLN A 1 97 ? 6.783 10.066 -3.233 1.00 86.38 97 GLN A N 1
ATOM 711 C CA . GLN A 1 97 ? 7.239 9.347 -4.420 1.00 86.38 97 GLN A CA 1
ATOM 712 C C . GLN A 1 97 ? 7.686 7.943 -4.021 1.00 86.38 97 GLN A C 1
ATOM 714 O O . GLN A 1 97 ? 8.376 7.815 -3.006 1.00 86.38 97 GLN A O 1
ATOM 719 N N . PRO A 1 98 ? 7.341 6.910 -4.812 1.00 91.12 98 PRO A N 1
ATOM 720 C CA . PRO A 1 98 ? 7.917 5.581 -4.666 1.00 91.12 98 PRO A CA 1
ATOM 721 C C . PRO A 1 98 ? 9.442 5.646 -4.593 1.00 91.12 98 PRO A C 1
ATOM 723 O O . PRO A 1 98 ? 10.085 6.220 -5.481 1.00 91.12 98 PRO A O 1
ATOM 726 N N . ASP A 1 99 ? 10.009 5.060 -3.542 1.00 90.62 99 ASP A N 1
ATOM 727 C CA . ASP A 1 99 ? 11.449 4.974 -3.340 1.00 90.62 99 ASP A CA 1
ATOM 728 C C . ASP A 1 99 ? 11.989 3.599 -3.756 1.00 90.62 99 ASP A C 1
ATOM 730 O O . ASP A 1 99 ? 11.297 2.784 -4.371 1.00 90.62 99 ASP A O 1
ATOM 734 N N . ILE A 1 100 ? 13.275 3.360 -3.489 1.00 89.19 100 ILE A N 1
ATOM 735 C CA . ILE A 1 100 ? 13.932 2.098 -3.847 1.00 89.19 100 ILE A CA 1
ATOM 736 C C . ILE A 1 100 ? 13.232 0.911 -3.182 1.00 89.19 100 ILE A C 1
ATOM 738 O O . ILE A 1 100 ? 13.000 -0.092 -3.854 1.00 89.19 100 ILE A O 1
ATOM 742 N N . ALA A 1 101 ? 12.855 1.030 -1.906 1.00 89.38 101 ALA A N 1
ATOM 743 C CA . ALA A 1 101 ? 12.167 -0.041 -1.201 1.00 89.38 101 ALA A CA 1
ATOM 744 C C . ALA A 1 101 ? 10.784 -0.300 -1.816 1.00 89.38 101 ALA A C 1
ATOM 746 O O . ALA A 1 101 ? 10.454 -1.454 -2.078 1.00 89.38 101 ALA A O 1
ATOM 747 N N . THR A 1 102 ? 10.028 0.752 -2.157 1.00 91.81 102 THR A N 1
ATOM 748 C CA . THR A 1 102 ? 8.746 0.615 -2.870 1.00 91.81 102 THR A CA 1
ATOM 749 C C . THR A 1 102 ? 8.914 -0.164 -4.176 1.00 91.81 102 THR A C 1
ATOM 751 O O . THR A 1 102 ? 8.165 -1.098 -4.467 1.00 91.81 102 THR A O 1
ATOM 754 N N . VAL A 1 103 ? 9.909 0.221 -4.980 1.00 91.88 103 VAL A N 1
ATOM 755 C CA . VAL A 1 103 ? 10.179 -0.381 -6.290 1.00 91.88 103 VAL A CA 1
ATOM 756 C C . VAL A 1 103 ? 10.575 -1.844 -6.160 1.00 91.88 103 VAL A C 1
ATOM 758 O O . VAL A 1 103 ? 10.064 -2.666 -6.919 1.00 91.88 103 VAL A O 1
ATOM 761 N N . VAL A 1 104 ? 11.471 -2.172 -5.228 1.00 89.50 104 VAL A N 1
ATOM 762 C CA . VAL A 1 104 ? 11.925 -3.551 -5.007 1.00 89.50 104 VAL A CA 1
ATOM 763 C C . VAL A 1 104 ? 10.734 -4.433 -4.652 1.00 89.50 104 VAL A C 1
ATOM 765 O O . VAL A 1 104 ? 10.526 -5.451 -5.305 1.00 89.50 104 VAL A O 1
ATOM 768 N N . SER A 1 105 ? 9.894 -4.003 -3.710 1.00 90.00 105 SER A N 1
ATOM 769 C CA . SER A 1 105 ? 8.723 -4.771 -3.288 1.00 90.00 105 SER A CA 1
ATOM 770 C C . SER A 1 105 ? 7.729 -5.007 -4.423 1.00 90.00 105 SER A C 1
ATOM 772 O O . SER A 1 105 ? 7.280 -6.132 -4.625 1.00 90.00 105 SER A O 1
ATOM 774 N N . ILE A 1 106 ? 7.422 -3.979 -5.220 1.00 91.94 106 ILE A N 1
ATOM 775 C CA . ILE A 1 106 ? 6.525 -4.123 -6.377 1.00 91.94 106 ILE A CA 1
ATOM 776 C C . ILE A 1 106 ? 7.139 -5.009 -7.469 1.00 91.94 106 ILE A C 1
ATOM 778 O O . ILE A 1 106 ? 6.422 -5.772 -8.119 1.00 91.94 106 ILE A O 1
ATOM 782 N N . THR A 1 107 ? 8.451 -4.923 -7.682 1.00 89.75 107 THR A N 1
ATOM 783 C CA . THR A 1 107 ? 9.145 -5.754 -8.673 1.00 89.75 107 THR A CA 1
ATOM 784 C C . THR A 1 107 ? 9.103 -7.227 -8.267 1.00 89.75 107 THR A C 1
ATOM 786 O O . THR A 1 107 ? 8.768 -8.061 -9.105 1.00 89.75 107 THR A O 1
ATOM 789 N N . SER A 1 108 ? 9.318 -7.539 -6.983 1.00 88.75 108 SER A N 1
ATOM 790 C CA . SER A 1 108 ? 9.166 -8.903 -6.459 1.00 88.75 108 SER A CA 1
ATOM 791 C C . SER A 1 108 ? 7.755 -9.445 -6.679 1.00 88.75 108 SER A C 1
ATOM 793 O O . SER A 1 108 ? 7.604 -10.538 -7.211 1.00 88.75 108 SER A O 1
ATOM 795 N N . ILE A 1 109 ? 6.714 -8.650 -6.391 1.00 89.62 109 ILE A N 1
ATOM 796 C CA . ILE A 1 109 ? 5.320 -9.031 -6.686 1.00 89.62 109 ILE A CA 1
ATOM 797 C C . ILE A 1 109 ? 5.142 -9.330 -8.182 1.00 89.62 109 ILE A C 1
ATOM 799 O O . ILE A 1 109 ? 4.457 -10.278 -8.560 1.00 89.62 109 ILE A O 1
ATOM 803 N N . CYS A 1 110 ? 5.749 -8.534 -9.064 1.00 92.12 110 CYS A N 1
ATOM 804 C CA . CYS A 1 110 ? 5.636 -8.773 -10.500 1.00 92.12 110 CYS A CA 1
ATOM 805 C C . CYS A 1 110 ? 6.281 -10.100 -10.924 1.00 92.12 110 CYS A C 1
ATOM 807 O O . CYS A 1 110 ? 5.704 -10.783 -11.772 1.00 92.12 110 CYS A O 1
ATOM 809 N N . GLY A 1 111 ? 7.428 -10.459 -10.341 1.00 89.50 111 GLY A N 1
ATOM 810 C CA . GLY A 1 111 ? 8.098 -11.741 -10.572 1.00 89.50 111 GLY A CA 1
ATOM 811 C C . GLY A 1 111 ? 7.290 -12.917 -10.024 1.00 89.50 111 GLY A C 1
ATOM 812 O O . GLY A 1 111 ? 6.923 -13.819 -10.776 1.00 89.50 111 GLY A O 1
ATOM 813 N N . ASP A 1 112 ? 6.914 -12.857 -8.744 1.00 88.00 112 ASP A N 1
ATOM 814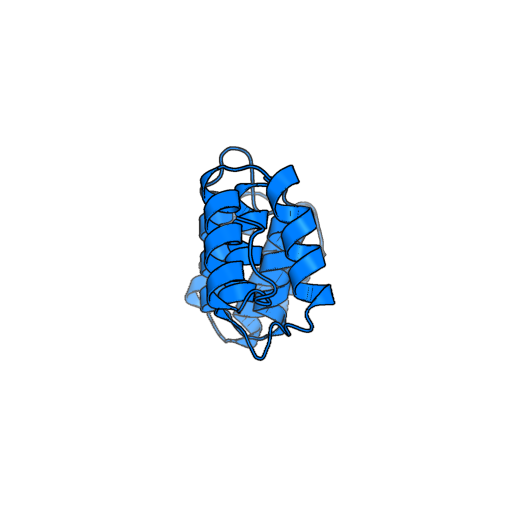 C CA . ASP A 1 112 ? 6.203 -13.930 -8.033 1.00 88.00 112 ASP A CA 1
ATOM 815 C C . ASP A 1 112 ? 4.860 -14.293 -8.689 1.00 88.00 112 ASP A C 1
ATOM 817 O O . ASP A 1 112 ? 4.456 -15.458 -8.703 1.00 88.00 112 ASP A O 1
ATOM 821 N N . PHE A 1 113 ? 4.174 -13.301 -9.267 1.00 88.31 113 PHE A N 1
ATOM 822 C CA . PHE A 1 113 ? 2.858 -13.465 -9.891 1.00 88.31 113 PHE A CA 1
ATOM 823 C C . PHE A 1 113 ? 2.883 -13.385 -11.426 1.00 88.31 113 PHE A C 1
ATOM 825 O O . PHE A 1 113 ? 1.825 -13.327 -12.057 1.00 88.31 113 PHE A O 1
ATOM 832 N N . CYS A 1 114 ? 4.066 -13.404 -12.054 1.00 90.31 114 CYS A N 1
ATOM 833 C CA . CYS A 1 114 ? 4.241 -13.349 -13.513 1.00 90.31 114 CYS A CA 1
ATOM 834 C C . CYS A 1 114 ? 3.526 -12.155 -14.191 1.00 90.31 114 CYS A C 1
ATOM 836 O O . CYS A 1 114 ? 3.032 -12.260 -15.320 1.00 90.31 114 CYS A O 1
ATOM 838 N N . LEU A 1 115 ? 3.467 -10.997 -13.527 1.00 90.25 115 LEU A N 1
ATOM 839 C CA . LEU A 1 115 ? 2.745 -9.799 -13.979 1.00 90.25 115 LEU A CA 1
ATOM 840 C C . LEU A 1 115 ? 3.579 -8.996 -14.986 1.00 90.25 115 LEU A C 1
ATOM 842 O O . LEU A 1 115 ? 4.010 -7.871 -14.736 1.00 90.25 115 LEU A O 1
ATOM 846 N N . SER A 1 116 ? 3.837 -9.564 -16.166 1.00 88.94 116 SER A N 1
ATOM 847 C CA . SER A 1 116 ? 4.820 -9.001 -17.107 1.00 88.94 116 SER A CA 1
ATOM 848 C C . SER A 1 116 ? 4.461 -7.607 -17.636 1.00 88.94 116 SER A C 1
ATOM 850 O O . SER A 1 116 ? 5.338 -6.876 -18.101 1.00 88.94 116 SER A O 1
ATOM 852 N N . ARG A 1 117 ? 3.175 -7.230 -17.656 1.00 92.00 117 ARG A N 1
ATOM 853 C CA . ARG A 1 117 ? 2.753 -5.901 -18.127 1.00 92.00 117 ARG A CA 1
ATOM 854 C C . ARG A 1 117 ? 3.071 -4.838 -17.079 1.00 92.00 117 ARG A C 1
ATOM 856 O O . ARG A 1 117 ? 3.643 -3.807 -17.425 1.00 92.00 117 ARG A O 1
ATOM 863 N N . GLU A 1 118 ? 2.725 -5.114 -15.833 1.00 91.50 118 GLU A N 1
ATOM 864 C CA . GLU A 1 118 ? 2.974 -4.282 -14.662 1.00 91.50 118 GLU A CA 1
ATOM 865 C C . GLU A 1 118 ? 4.483 -4.188 -14.406 1.00 91.50 118 GLU A C 1
ATOM 867 O O . GLU A 1 118 ? 5.012 -3.083 -14.312 1.00 91.50 118 GLU A O 1
ATOM 872 N N . GLY A 1 119 ? 5.204 -5.310 -14.476 1.00 90.69 119 GLY A N 1
ATOM 873 C CA . GLY A 1 119 ? 6.665 -5.356 -14.371 1.00 90.69 119 GLY A CA 1
ATOM 874 C C . GLY A 1 119 ? 7.381 -4.480 -15.404 1.00 90.69 119 GLY A C 1
ATOM 875 O O . GLY A 1 119 ? 8.307 -3.743 -15.071 1.00 90.69 119 GLY A O 1
ATOM 876 N N . ARG A 1 120 ? 6.901 -4.440 -16.658 1.00 90.69 120 ARG A N 1
ATOM 877 C CA . ARG A 1 120 ? 7.423 -3.496 -17.669 1.00 90.69 120 ARG A CA 1
ATOM 878 C C . ARG A 1 120 ? 7.144 -2.034 -17.321 1.00 90.69 120 ARG A C 1
ATOM 880 O O . ARG A 1 120 ? 7.975 -1.178 -17.621 1.00 90.69 120 ARG A O 1
ATOM 887 N N . ALA A 1 121 ? 5.992 -1.731 -16.724 1.00 91.81 121 ALA A N 1
ATOM 888 C CA . ALA A 1 121 ? 5.680 -0.374 -16.280 1.00 91.81 121 ALA A CA 1
ATOM 889 C C . ALA A 1 121 ? 6.607 0.058 -15.133 1.00 91.81 121 ALA A C 1
ATOM 891 O O . ALA A 1 121 ? 7.136 1.169 -15.164 1.00 91.81 121 ALA A O 1
ATOM 892 N N . VAL A 1 122 ? 6.867 -0.845 -14.184 1.00 90.56 122 VAL A N 1
ATOM 893 C CA . VAL A 1 122 ? 7.793 -0.637 -13.062 1.00 90.56 122 VAL A CA 1
ATOM 894 C C . VAL A 1 122 ? 9.219 -0.453 -13.575 1.00 90.56 122 VAL A C 1
ATOM 896 O O . VAL A 1 122 ? 9.865 0.531 -13.231 1.00 90.56 122 VAL A O 1
ATOM 899 N N . HIS A 1 123 ? 9.680 -1.297 -14.500 1.00 88.38 123 HIS A N 1
ATOM 900 C CA . HIS A 1 123 ? 10.973 -1.118 -15.166 1.00 88.38 123 HIS A CA 1
ATOM 901 C C . HIS A 1 123 ? 11.083 0.239 -15.886 1.00 88.38 123 HIS A C 1
ATOM 903 O O . HIS A 1 123 ? 12.085 0.942 -15.783 1.00 88.38 123 HIS A O 1
ATOM 909 N N . GLY A 1 124 ? 10.036 0.663 -16.599 1.00 90.19 124 GLY A N 1
ATOM 910 C CA . GLY A 1 124 ? 10.007 1.987 -17.224 1.00 90.19 124 GLY A CA 1
ATOM 911 C C . GLY A 1 124 ? 10.091 3.131 -16.206 1.00 90.19 124 GLY A C 1
ATOM 912 O O . GLY A 1 124 ? 10.712 4.159 -16.486 1.00 90.19 124 GLY A O 1
ATOM 913 N N . TYR A 1 125 ? 9.485 2.956 -15.029 1.00 89.69 125 TYR A N 1
ATOM 914 C CA . TYR A 1 125 ? 9.568 3.905 -13.921 1.00 89.69 125 TYR A CA 1
ATOM 915 C C . TYR A 1 125 ? 10.993 3.990 -13.361 1.00 89.69 125 TYR A C 1
ATOM 917 O O . TYR A 1 125 ? 11.523 5.096 -13.255 1.00 89.69 125 TYR A O 1
ATOM 925 N N . THR A 1 126 ? 11.642 2.855 -13.075 1.00 89.06 126 THR A N 1
ATOM 926 C CA . THR A 1 126 ? 13.011 2.842 -12.527 1.00 89.06 126 THR A CA 1
ATOM 927 C C . THR A 1 126 ? 13.990 3.539 -13.457 1.00 89.06 126 THR A C 1
ATOM 929 O O . THR A 1 126 ? 14.722 4.422 -13.008 1.00 89.06 126 THR A O 1
ATOM 932 N N . VAL A 1 127 ? 13.915 3.238 -14.760 1.00 87.62 127 VAL A N 1
ATOM 933 C CA . VAL A 1 127 ? 14.752 3.861 -15.792 1.00 87.62 127 VAL A CA 1
ATOM 934 C C . VAL A 1 127 ? 14.548 5.370 -15.845 1.00 87.62 127 VAL A C 1
ATOM 936 O O . VAL A 1 127 ? 15.529 6.113 -15.855 1.00 87.62 127 VAL A O 1
ATOM 939 N N . ARG A 1 128 ? 13.291 5.830 -15.852 1.00 88.25 128 ARG A N 1
ATOM 940 C CA . ARG A 1 128 ? 12.942 7.258 -15.943 1.00 88.25 128 ARG A CA 1
ATOM 941 C C . ARG A 1 128 ? 13.473 8.073 -14.767 1.00 88.25 128 ARG A C 1
ATOM 943 O O . ARG A 1 128 ? 13.831 9.230 -14.956 1.00 88.25 128 ARG A O 1
ATOM 950 N N . TRP A 1 129 ? 13.500 7.478 -13.580 1.00 87.25 129 TRP A N 1
ATOM 951 C CA . TRP A 1 129 ? 13.971 8.121 -12.353 1.00 87.25 129 TRP A CA 1
ATOM 952 C C . TRP A 1 129 ? 15.429 7.789 -12.012 1.00 87.25 129 TRP A C 1
ATOM 954 O O . TRP A 1 129 ? 15.896 8.124 -10.924 1.00 87.25 129 TRP A O 1
ATOM 964 N N . GLU A 1 130 ? 16.144 7.138 -12.936 1.00 84.44 130 GLU A N 1
ATOM 965 C CA . GLU A 1 130 ? 17.546 6.734 -12.793 1.00 84.44 130 GLU A CA 1
ATOM 966 C C . GLU A 1 130 ? 17.818 5.959 -11.492 1.00 84.44 130 GLU A C 1
ATOM 968 O O . GLU A 1 130 ? 18.856 6.101 -10.853 1.00 84.44 130 GLU A O 1
ATOM 973 N N . MET A 1 131 ? 16.875 5.121 -11.060 1.00 81.88 131 MET A N 1
ATOM 974 C CA . MET A 1 131 ? 16.991 4.422 -9.774 1.00 81.88 131 MET A CA 1
ATOM 975 C C . MET A 1 131 ? 18.006 3.276 -9.836 1.00 81.88 131 MET A C 1
ATOM 977 O O . MET A 1 131 ? 18.702 3.010 -8.857 1.00 81.88 131 MET A O 1
ATOM 981 N N . GLN A 1 132 ? 18.169 2.660 -11.009 1.00 71.88 132 GLN A N 1
ATOM 982 C CA . GLN A 1 132 ? 19.152 1.605 -11.267 1.00 71.88 132 GLN A CA 1
ATOM 983 C C . GLN A 1 132 ? 20.604 2.047 -11.041 1.00 71.88 132 GLN A C 1
ATOM 985 O O . GLN A 1 132 ? 21.437 1.236 -10.655 1.00 71.88 132 GLN A O 1
ATOM 990 N N . SER A 1 133 ? 20.934 3.323 -11.262 1.00 73.19 133 SER A N 1
ATOM 991 C CA . SER A 1 133 ? 22.292 3.835 -11.027 1.00 73.19 133 SER A CA 1
ATOM 992 C C . SER A 1 133 ? 22.540 4.182 -9.558 1.00 73.19 133 SER A C 1
ATOM 994 O O . SER A 1 133 ? 23.685 4.401 -9.162 1.00 73.19 133 SER A O 1
ATOM 996 N N . ARG A 1 134 ? 21.477 4.227 -8.745 1.00 70.50 134 ARG A N 1
ATOM 997 C CA . ARG A 1 134 ? 21.509 4.664 -7.346 1.00 70.50 134 ARG A CA 1
ATOM 998 C C . ARG A 1 134 ? 21.533 3.503 -6.357 1.00 70.50 134 ARG A C 1
ATOM 1000 O O . ARG A 1 134 ? 22.065 3.684 -5.267 1.00 70.50 134 ARG A O 1
ATOM 1007 N N . ALA A 1 135 ? 20.994 2.337 -6.721 1.00 75.12 135 ALA A N 1
ATOM 1008 C CA . ALA A 1 135 ? 20.997 1.153 -5.864 1.00 75.12 135 ALA A CA 1
ATOM 1009 C C . ALA A 1 135 ? 20.994 -0.162 -6.657 1.00 75.12 135 ALA A C 1
ATOM 1011 O O . ALA A 1 135 ? 20.150 -0.386 -7.524 1.00 75.12 135 ALA A O 1
ATOM 1012 N N . LEU A 1 136 ? 21.908 -1.068 -6.293 1.00 79.38 136 LEU A N 1
ATOM 1013 C CA . LEU A 1 136 ? 22.019 -2.411 -6.879 1.00 79.38 136 LEU A CA 1
ATOM 1014 C C . LEU A 1 136 ? 20.795 -3.289 -6.581 1.00 79.38 136 LEU A C 1
ATOM 1016 O O . LEU A 1 136 ? 20.474 -4.176 -7.362 1.00 79.38 136 LEU A O 1
ATOM 1020 N N . GLU A 1 137 ? 20.091 -3.017 -5.484 1.00 78.94 137 GLU A N 1
ATOM 1021 C CA . GLU A 1 137 ? 18.854 -3.701 -5.082 1.00 78.94 137 GLU A CA 1
ATOM 1022 C C . GLU A 1 137 ? 17.771 -3.611 -6.171 1.00 78.94 137 GLU A C 1
ATOM 1024 O O . GLU A 1 137 ? 17.067 -4.583 -6.446 1.00 78.94 137 GLU A O 1
ATOM 1029 N N . VAL A 1 138 ? 17.692 -2.469 -6.866 1.00 76.69 138 VAL A N 1
ATOM 1030 C CA . VAL A 1 138 ? 16.773 -2.267 -7.997 1.00 76.69 138 VAL A CA 1
ATOM 1031 C C . VAL A 1 138 ? 17.189 -3.114 -9.199 1.00 76.69 138 VAL A C 1
ATOM 1033 O O . VAL A 1 138 ? 16.344 -3.671 -9.887 1.00 76.69 138 VAL A O 1
ATOM 1036 N N . ILE A 1 139 ? 18.493 -3.233 -9.461 1.00 77.12 139 ILE A N 1
ATOM 1037 C CA . ILE A 1 139 ? 18.998 -4.054 -10.567 1.00 77.12 139 ILE A CA 1
ATOM 1038 C C . ILE A 1 139 ? 18.712 -5.532 -10.298 1.00 77.12 139 ILE A C 1
ATOM 1040 O O . ILE A 1 139 ? 18.203 -6.211 -11.183 1.00 77.12 139 ILE A O 1
ATOM 1044 N N . ASN A 1 140 ? 19.004 -6.011 -9.088 1.00 79.88 140 ASN A N 1
ATOM 1045 C CA . ASN A 1 140 ? 18.794 -7.411 -8.726 1.00 79.88 140 ASN A CA 1
ATOM 1046 C C . ASN A 1 140 ? 17.311 -7.780 -8.784 1.00 79.88 140 ASN A C 1
ATOM 1048 O O . ASN A 1 140 ? 16.961 -8.731 -9.468 1.00 79.88 140 ASN A O 1
ATOM 1052 N N . SER A 1 141 ? 16.436 -6.969 -8.182 1.00 79.81 141 SER A N 1
ATOM 1053 C CA . SER A 1 141 ? 14.990 -7.228 -8.235 1.00 79.81 141 SER A CA 1
ATOM 1054 C C . SER A 1 141 ? 14.444 -7.263 -9.665 1.00 79.81 141 SER A C 1
ATOM 1056 O O . SER A 1 141 ? 13.618 -8.109 -9.977 1.00 79.81 141 SER A O 1
ATOM 1058 N N . VAL A 1 142 ? 14.930 -6.400 -10.564 1.00 78.56 142 VAL A N 1
ATOM 1059 C CA . VAL A 1 142 ? 14.526 -6.411 -11.983 1.00 78.56 142 VAL A CA 1
ATOM 1060 C C . VAL A 1 142 ? 15.069 -7.627 -12.743 1.00 78.56 142 VAL A C 1
ATOM 1062 O O . VAL A 1 142 ? 14.435 -8.051 -13.704 1.00 78.56 142 VAL A O 1
ATOM 1065 N N . ILE A 1 143 ? 16.233 -8.162 -12.362 1.00 78.50 143 ILE A N 1
ATOM 1066 C CA . ILE A 1 143 ? 16.795 -9.394 -12.946 1.00 78.50 143 ILE A CA 1
ATOM 1067 C C . ILE A 1 143 ? 16.034 -10.630 -12.456 1.00 78.50 143 ILE A C 1
ATOM 1069 O O . ILE A 1 143 ? 15.870 -11.576 -13.223 1.00 78.50 143 ILE A O 1
ATOM 1073 N N . ASP A 1 144 ? 15.600 -10.615 -11.196 1.00 75.81 144 ASP A N 1
ATOM 1074 C CA . ASP A 1 144 ? 14.892 -11.722 -10.548 1.00 75.81 144 ASP A CA 1
ATOM 1075 C C . ASP A 1 144 ? 13.399 -11.805 -10.948 1.00 75.81 144 ASP A C 1
ATOM 1077 O O . ASP A 1 144 ? 12.742 -12.797 -10.635 1.00 75.81 144 ASP A O 1
ATOM 1081 N N . MET A 1 145 ? 12.876 -10.786 -11.647 1.00 76.88 145 MET A N 1
ATOM 1082 C CA . MET A 1 145 ? 11.516 -10.704 -12.213 1.00 76.88 145 MET A CA 1
ATOM 1083 C C . MET A 1 145 ? 11.391 -11.414 -13.567 1.00 76.88 145 MET A C 1
ATOM 1085 O O . MET A 1 145 ? 10.365 -12.106 -13.763 1.00 76.88 145 MET A O 1
#

Secondary structure (DSSP, 8-state):
---S-PPPPHHHHHHHHHHHHHTT-HHHHHHHHHHHHHTT--TTT-HHHHHHHHHHHHHH---HHHHHHHHHHHHHTT-HHHHHHHHHHHHHSTT----HHHHHHHHHHHHHTT-HHHHHHHHHHHHHTTGGGT-HHHHHHHHH-

Sequence (145 aa):
MTGSGQEADSVTFSCVISACSSLEKLPLGEPLHGLVIKSGYSPEAEVSVANSIISMYSKCEDDVISWNAILNGFAANGMFEEAFGVLKEMQSVDKIQPDIATVVSITSICGDFCLSREGRAVHGYTVRWEMQSRALEVINSVIDM

pLDDT: mean 84.22, std 9.39, range [42.78, 92.38]

InterPro domains:
  IPR002885 Pentatricopeptide repeat [PF13041] (63-103)
  IPR002885 Pentatricopeptide repeat [PS51375] (63-93)
  IPR002885 Pentatricopeptide repeat [TIGR00756] (65-99)
  IPR011990 Tetratricopeptide-like helical domain superfamily [G3DSA:1.25.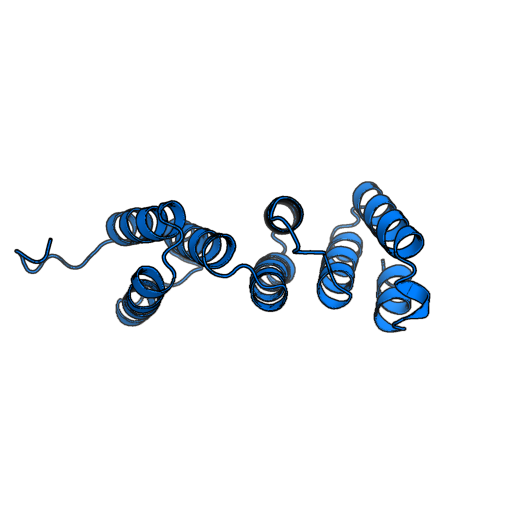40.10] (1-145)
  IPR046960 Pentatricopeptide repeat-containing protein At4g14850-like, plant [PTHR47926] (62-145)

Foldseek 3Di:
DPDDPDDDDLVNLLVQLLVLLVVLPVVSNPVSVVVCVVVPPDCVVRVSNVVSSLSNCLRNPLDQVSLLVSLLVCLVVLVLVVSVVSQVSNVVDPPRDQALSNLLSNLQSCLVVVVVVSNVVSVVVCVVVVVVVVDVSNVVSNVSD

Radius of gyration: 17.53 Å; chains: 1; bounding box: 45×29×47 Å

Organism: Arabidopsis lyrata subsp. lyrata (NCBI:txid81972)